Protein AF-A0A914RF08-F1 (afdb_monomer_lite)

pLDDT: mean 70.53, std 17.84, range [28.33, 94.06]

Sequence (136 aa):
MIALSCDSVESHREWIPDICAYCKAACGDYIKECCAMYNISENSVCWVCMCEVILQVFVIGPERTLKLSILYPATTGRNFELAAFHYPPNLPSAGDCCVVSPSMSDEAAKVTFGSDMKIVKLPSGKHYLRMVPHPK

InterPro domains:
  IPR036249 Thioredoxin-like superfamily [SSF52833] (2-132)

Structure (mmCIF, N/CA/C/O backbone):
data_AF-A0A914RF08-F1
#
_entry.id   AF-A0A914RF08-F1
#
loop_
_atom_site.group_PDB
_atom_site.id
_atom_site.type_symbol
_atom_site.label_atom_id
_atom_site.label_alt_id
_atom_site.label_comp_id
_atom_site.label_asym_id
_atom_site.label_entity_id
_atom_site.label_seq_id
_atom_site.pdbx_PDB_ins_code
_atom_site.Cartn_x
_atom_site.Cartn_y
_atom_site.Cartn_z
_atom_site.occupancy
_atom_site.B_iso_or_equiv
_atom_site.auth_seq_id
_atom_site.auth_comp_id
_atom_site.auth_asym_id
_atom_site.auth_atom_id
_atom_site.pdbx_PDB_model_num
ATOM 1 N N . MET A 1 1 ? 3.099 9.082 -10.117 1.00 67.69 1 MET A N 1
ATOM 2 C CA . MET A 1 1 ? 3.736 7.768 -9.872 1.00 67.69 1 MET A CA 1
ATOM 3 C C . MET A 1 1 ? 5.079 7.756 -10.568 1.00 67.69 1 MET A C 1
ATOM 5 O O . MET A 1 1 ? 5.191 8.398 -11.604 1.00 67.69 1 MET A O 1
ATOM 9 N N . ILE A 1 2 ? 6.062 7.057 -10.012 1.00 73.94 2 ILE A N 1
ATOM 10 C CA . ILE A 1 2 ? 7.378 6.866 -10.629 1.00 73.94 2 ILE A CA 1
ATOM 11 C C . ILE A 1 2 ? 7.709 5.372 -10.669 1.00 73.94 2 ILE A C 1
ATOM 13 O O . ILE A 1 2 ? 7.430 4.654 -9.705 1.00 73.94 2 ILE A O 1
ATOM 17 N N . ALA A 1 3 ? 8.267 4.913 -11.788 1.00 75.19 3 ALA A N 1
ATOM 18 C CA . ALA A 1 3 ? 8.759 3.553 -11.975 1.00 75.19 3 ALA A CA 1
ATOM 19 C C . ALA A 1 3 ? 10.283 3.567 -12.129 1.00 75.19 3 ALA A C 1
ATOM 21 O O . ALA A 1 3 ? 10.846 4.528 -12.644 1.00 75.19 3 ALA A O 1
ATOM 22 N N . LEU A 1 4 ? 10.929 2.511 -11.652 1.00 75.94 4 LEU A N 1
ATOM 23 C CA . LEU A 1 4 ? 12.373 2.339 -11.623 1.00 75.94 4 LEU A CA 1
ATOM 24 C C . LEU A 1 4 ? 12.691 0.877 -11.948 1.00 75.94 4 LEU A C 1
ATOM 26 O O . LEU A 1 4 ? 12.061 -0.019 -11.382 1.00 75.94 4 LEU A O 1
ATOM 30 N N . SER A 1 5 ? 13.674 0.639 -12.815 1.00 78.06 5 SER A N 1
ATOM 31 C CA . SER A 1 5 ? 14.298 -0.674 -13.004 1.00 78.06 5 SER A CA 1
ATOM 32 C C . SER A 1 5 ? 15.817 -0.542 -13.115 1.00 78.06 5 SER A C 1
ATOM 34 O O . SER A 1 5 ? 16.344 0.570 -13.139 1.00 78.06 5 SER A O 1
ATOM 36 N N . CYS A 1 6 ? 16.518 -1.675 -13.157 1.00 78.31 6 CYS A N 1
ATOM 37 C CA . CYS A 1 6 ? 17.968 -1.726 -13.359 1.00 78.31 6 CYS A CA 1
ATOM 38 C C . CYS A 1 6 ? 18.399 -1.604 -14.835 1.00 78.31 6 CYS A C 1
ATOM 40 O O . CYS A 1 6 ? 19.591 -1.709 -15.117 1.00 78.31 6 CYS A O 1
ATOM 42 N N . ASP A 1 7 ? 17.461 -1.402 -15.763 1.00 79.62 7 ASP A N 1
ATOM 43 C CA . ASP A 1 7 ? 17.749 -1.268 -17.193 1.00 79.62 7 ASP A CA 1
ATOM 44 C C . ASP A 1 7 ? 18.248 0.139 -17.557 1.00 79.62 7 ASP A C 1
ATOM 46 O O . ASP A 1 7 ? 18.079 1.104 -16.808 1.00 79.62 7 ASP A O 1
ATOM 50 N N . SER A 1 8 ? 18.859 0.266 -18.738 1.00 83.44 8 SER A N 1
ATOM 51 C CA . SER A 1 8 ? 19.294 1.561 -19.263 1.00 83.44 8 SER A CA 1
ATOM 52 C C . SER A 1 8 ? 18.115 2.458 -19.653 1.00 83.44 8 SER A C 1
ATOM 54 O O . SER A 1 8 ? 17.021 1.996 -19.985 1.00 83.44 8 SER A O 1
ATOM 56 N N . VAL A 1 9 ? 18.365 3.770 -19.696 1.00 81.81 9 VAL A N 1
ATOM 57 C CA . VAL A 1 9 ? 17.377 4.759 -20.155 1.00 81.81 9 VAL A CA 1
ATOM 58 C C . VAL A 1 9 ? 16.985 4.512 -21.616 1.00 81.81 9 VAL A C 1
ATOM 60 O O . VAL A 1 9 ? 15.837 4.734 -21.995 1.00 81.81 9 VAL A O 1
ATOM 63 N N . GLU A 1 10 ? 17.918 4.041 -22.443 1.00 85.81 10 GLU A N 1
ATOM 64 C CA . GLU A 1 10 ? 17.668 3.654 -23.833 1.00 85.81 10 GLU A CA 1
ATOM 65 C C . GLU A 1 10 ? 16.677 2.486 -23.912 1.00 85.81 10 GLU A C 1
ATOM 67 O O . GLU A 1 10 ? 15.695 2.585 -24.644 1.00 85.81 10 GLU A O 1
ATOM 72 N N . SER A 1 11 ? 16.858 1.447 -23.087 1.00 83.31 11 SER A N 1
ATOM 73 C CA . SER A 1 11 ? 15.921 0.318 -22.993 1.00 83.31 11 SER A CA 1
ATOM 74 C C . SER A 1 11 ? 14.520 0.784 -22.578 1.00 83.31 11 SER A C 1
ATOM 76 O O . SER A 1 11 ? 13.519 0.406 -23.185 1.00 83.31 11 SER A O 1
ATOM 78 N N . HIS A 1 12 ? 14.422 1.703 -21.608 1.00 81.56 12 HIS A N 1
ATOM 79 C CA . HIS A 1 12 ? 13.1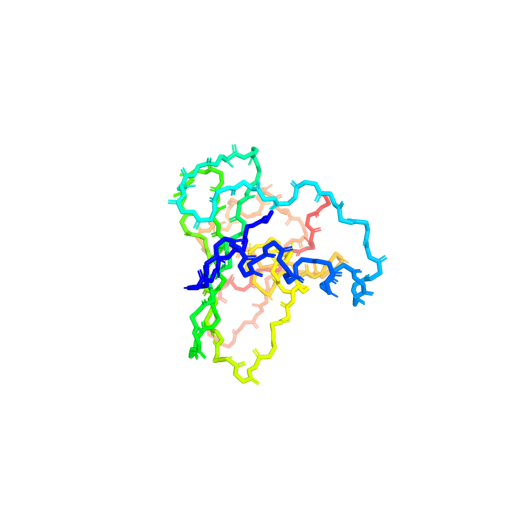31 2.287 -21.222 1.00 81.56 12 HIS A CA 1
ATOM 80 C C . HIS A 1 12 ? 12.467 3.065 -22.359 1.00 81.56 12 HIS A C 1
ATOM 82 O O . HIS A 1 12 ? 11.256 2.949 -22.541 1.00 81.56 12 HIS A O 1
ATOM 88 N N . ARG A 1 13 ? 13.233 3.848 -23.131 1.00 82.81 13 ARG A N 1
ATOM 89 C CA . ARG A 1 13 ? 12.716 4.597 -24.293 1.00 82.81 13 ARG A CA 1
ATOM 90 C C . ARG A 1 13 ? 12.122 3.672 -25.348 1.00 82.81 13 ARG A C 1
ATOM 92 O O . ARG A 1 13 ? 11.095 4.015 -25.926 1.00 82.81 13 ARG A O 1
ATOM 99 N N . GLU A 1 14 ? 12.752 2.526 -25.577 1.00 87.81 14 GLU A N 1
ATOM 100 C CA . GLU A 1 14 ? 12.284 1.514 -26.525 1.00 87.81 14 GLU A CA 1
ATOM 101 C C . GLU A 1 14 ? 11.074 0.730 -25.998 1.00 87.81 14 GLU A C 1
ATOM 103 O O . GLU A 1 14 ? 10.199 0.374 -26.782 1.00 87.81 14 GLU A O 1
ATOM 108 N N . TRP A 1 15 ? 10.970 0.520 -24.681 1.00 83.62 15 TRP A N 1
ATOM 109 C CA . TRP A 1 15 ? 9.885 -0.259 -24.072 1.00 83.62 15 TRP A CA 1
ATOM 110 C C . TRP A 1 15 ? 8.585 0.531 -23.830 1.00 83.62 15 TRP A C 1
ATOM 112 O O . TRP A 1 15 ? 7.490 -0.035 -23.848 1.00 83.62 15 TRP A O 1
ATOM 122 N N . ILE A 1 16 ? 8.665 1.851 -23.623 1.00 83.12 16 ILE A N 1
ATOM 123 C CA . ILE A 1 16 ? 7.489 2.717 -23.402 1.00 83.12 16 ILE A CA 1
ATOM 124 C C . ILE A 1 16 ? 6.417 2.583 -24.506 1.00 83.12 16 ILE A C 1
ATOM 126 O O . ILE A 1 16 ? 5.242 2.448 -24.150 1.00 83.12 16 ILE A O 1
ATOM 130 N N . PRO A 1 17 ? 6.758 2.589 -25.812 1.00 84.06 17 PRO A N 1
ATOM 131 C CA . PRO A 1 17 ? 5.789 2.368 -26.885 1.00 84.06 17 PRO A CA 1
ATOM 132 C C . PRO A 1 17 ? 4.982 1.073 -26.732 1.00 84.06 17 PRO A C 1
ATOM 134 O O . PRO A 1 17 ? 3.761 1.102 -26.896 1.00 84.06 17 PRO A O 1
ATOM 137 N N . ASP A 1 18 ? 5.628 -0.033 -26.352 1.00 85.06 18 ASP A N 1
ATOM 138 C CA . ASP A 1 18 ? 4.967 -1.328 -26.153 1.00 85.06 18 ASP A CA 1
ATOM 139 C C . ASP A 1 18 ? 3.990 -1.282 -24.974 1.00 85.06 18 ASP A C 1
ATOM 141 O O . ASP A 1 18 ? 2.857 -1.764 -25.073 1.00 85.06 18 ASP A O 1
ATOM 145 N N . ILE A 1 19 ? 4.390 -0.641 -23.869 1.00 79.94 19 ILE A N 1
ATOM 146 C CA . ILE A 1 19 ? 3.516 -0.428 -22.708 1.00 79.94 19 ILE A CA 1
ATOM 147 C C . ILE A 1 19 ? 2.287 0.394 -23.112 1.00 79.94 19 ILE A C 1
ATOM 149 O O . ILE A 1 19 ? 1.163 0.032 -22.761 1.00 79.94 19 ILE A O 1
ATOM 153 N N . CYS A 1 20 ? 2.465 1.484 -23.860 1.00 78.81 20 CYS A N 1
ATOM 154 C CA . CYS A 1 20 ? 1.344 2.310 -24.307 1.00 78.81 20 CYS A CA 1
ATOM 155 C C . CYS A 1 20 ? 0.417 1.562 -25.267 1.00 78.81 20 CYS A C 1
ATOM 157 O O . CYS A 1 20 ? -0.805 1.685 -25.148 1.00 78.81 20 CYS A O 1
ATOM 159 N N . ALA A 1 21 ? 0.976 0.763 -26.182 1.00 83.06 21 ALA A N 1
ATOM 160 C CA . ALA A 1 21 ? 0.208 -0.071 -27.099 1.00 83.06 21 ALA A CA 1
ATOM 161 C C . ALA A 1 21 ? -0.641 -1.100 -26.336 1.00 83.06 21 ALA A C 1
ATOM 163 O O . ALA A 1 21 ? -1.839 -1.229 -26.598 1.00 83.06 21 ALA A O 1
ATOM 164 N N . TYR A 1 22 ? -0.053 -1.774 -25.344 1.00 78.25 22 TYR A N 1
ATOM 165 C CA . TYR A 1 22 ? -0.752 -2.729 -24.484 1.00 78.25 22 TYR A CA 1
ATOM 166 C C . TYR A 1 22 ? -1.855 -2.062 -23.647 1.00 78.25 22 TYR A C 1
ATOM 168 O O . TYR A 1 22 ? -2.994 -2.530 -23.619 1.00 78.25 22 TYR A O 1
ATOM 176 N N . CYS A 1 23 ? -1.540 -0.935 -23.003 1.00 73.25 23 CYS A N 1
ATOM 177 C CA . CYS A 1 23 ? -2.467 -0.194 -22.146 1.00 73.25 23 CYS A CA 1
ATOM 178 C C . CYS A 1 23 ? -3.521 0.609 -22.924 1.00 73.25 23 CYS A C 1
ATOM 180 O O . CYS A 1 23 ? -4.434 1.154 -22.305 1.00 73.25 23 CYS A O 1
ATOM 182 N N . LYS A 1 24 ? -3.403 0.712 -24.256 1.00 76.88 24 LYS A N 1
ATOM 183 C CA . LYS A 1 24 ? -4.239 1.570 -25.116 1.00 76.88 24 LYS A CA 1
ATOM 184 C C . LYS A 1 24 ? -4.292 3.026 -24.622 1.00 76.88 24 LYS A C 1
ATOM 186 O O . LYS A 1 24 ? -5.328 3.681 -24.717 1.00 76.88 24 LYS A O 1
ATOM 191 N N . ALA A 1 25 ? -3.185 3.518 -24.067 1.00 64.69 25 ALA A N 1
ATOM 192 C CA . ALA A 1 25 ? -3.067 4.851 -23.481 1.00 64.69 25 ALA A CA 1
ATOM 193 C C . ALA A 1 25 ? -2.162 5.746 -24.339 1.00 64.69 25 ALA A C 1
ATOM 195 O O . ALA A 1 25 ? -1.248 5.261 -25.005 1.00 64.69 25 ALA A O 1
ATOM 196 N N . ALA A 1 26 ? -2.398 7.061 -24.318 1.00 58.91 26 ALA A N 1
ATOM 197 C CA . ALA A 1 26 ? -1.508 8.012 -24.976 1.00 58.91 26 ALA A CA 1
ATOM 198 C C . ALA A 1 26 ? -0.170 8.081 -24.221 1.00 58.91 26 ALA A C 1
ATOM 200 O O . ALA A 1 26 ? -0.159 8.364 -23.023 1.00 58.91 26 ALA A O 1
ATOM 201 N N . CYS A 1 27 ? 0.949 7.846 -24.914 1.00 56.34 27 CYS A N 1
ATOM 202 C CA . CYS A 1 27 ? 2.270 8.102 -24.348 1.00 56.34 27 CYS A CA 1
ATOM 203 C C . CYS A 1 27 ? 2.474 9.622 -24.183 1.00 56.34 27 CYS A C 1
ATOM 205 O O . CYS A 1 27 ? 2.734 10.307 -25.168 1.00 56.34 27 CYS A O 1
ATOM 207 N N . GLY A 1 28 ? 2.336 10.175 -22.977 1.00 55.88 28 GLY A N 1
ATOM 208 C CA . GLY A 1 28 ? 2.891 11.494 -22.650 1.00 55.88 28 GLY A CA 1
ATOM 209 C C . GLY A 1 28 ? 4.421 11.458 -22.491 1.00 55.88 28 GLY A C 1
ATOM 210 O O . GLY A 1 28 ? 5.035 10.394 -22.567 1.00 55.88 28 GLY A O 1
ATOM 211 N N . ASP A 1 29 ? 5.038 12.614 -22.220 1.00 49.25 29 ASP A N 1
ATOM 212 C CA . ASP A 1 29 ? 6.467 12.731 -21.879 1.00 49.25 29 ASP A CA 1
ATOM 213 C C . ASP A 1 29 ? 6.757 12.082 -20.510 1.00 49.25 29 ASP A C 1
ATOM 215 O O . ASP A 1 29 ? 6.809 12.740 -19.468 1.00 49.25 29 ASP A O 1
ATOM 219 N N . TYR A 1 30 ? 6.904 10.757 -20.496 1.00 51.97 30 TYR A N 1
ATOM 220 C CA . TYR A 1 30 ? 7.038 9.954 -19.276 1.00 51.97 30 TYR A CA 1
ATOM 221 C C . TYR A 1 30 ? 8.478 9.789 -18.773 1.00 51.97 30 TYR A C 1
ATOM 223 O O . TYR A 1 30 ? 8.695 9.131 -17.757 1.00 51.97 30 TYR A O 1
ATOM 231 N N . ILE A 1 31 ? 9.467 10.399 -19.432 1.00 47.03 31 ILE A N 1
ATOM 232 C CA . ILE A 1 31 ? 10.881 10.237 -19.076 1.00 47.03 31 ILE A CA 1
ATOM 233 C C . ILE A 1 31 ? 11.407 11.514 -18.424 1.00 47.03 31 ILE A C 1
ATOM 235 O O . ILE A 1 31 ? 11.888 12.426 -19.093 1.00 47.03 31 ILE A O 1
ATOM 239 N N . LYS A 1 32 ? 11.362 11.557 -17.092 1.00 44.62 32 LYS A N 1
ATOM 240 C CA . LYS A 1 32 ? 12.249 12.410 -16.294 1.00 44.62 32 LYS A CA 1
ATOM 241 C C . LYS A 1 32 ? 13.205 11.486 -15.546 1.00 44.62 32 LYS A C 1
ATOM 243 O O . LYS A 1 32 ? 12.768 10.743 -14.680 1.00 44.62 32 LYS A O 1
ATOM 248 N N . GLU A 1 33 ? 14.458 11.476 -15.999 1.00 39.91 33 GLU A N 1
ATOM 249 C CA . GLU A 1 33 ? 15.661 10.870 -15.400 1.00 39.91 33 GLU A CA 1
ATOM 250 C C . GLU A 1 33 ? 15.437 9.730 -14.384 1.00 39.91 33 GLU A C 1
ATOM 252 O O . GLU A 1 33 ? 15.274 9.959 -13.188 1.00 39.91 33 GLU A O 1
ATOM 257 N N . CYS A 1 34 ? 15.569 8.477 -14.836 1.00 37.03 34 CYS A N 1
ATOM 258 C CA . CYS A 1 34 ? 15.526 7.272 -13.989 1.00 37.03 34 CYS A CA 1
ATOM 259 C C . CYS A 1 34 ? 16.679 7.137 -12.967 1.00 37.03 34 CYS A C 1
ATOM 261 O O . CYS A 1 34 ? 16.795 6.101 -12.319 1.00 37.03 34 CYS A O 1
ATOM 263 N N . CYS A 1 35 ? 17.529 8.150 -12.769 1.00 29.72 35 CYS A N 1
ATOM 264 C CA . CYS A 1 35 ? 18.623 8.091 -11.788 1.00 29.72 35 CYS A CA 1
ATOM 265 C C . CYS A 1 35 ? 18.788 9.342 -10.915 1.00 29.72 35 CYS A C 1
ATOM 267 O O . CYS A 1 35 ? 19.664 9.356 -10.053 1.00 29.72 35 CYS A O 1
ATOM 269 N N . ALA A 1 36 ? 17.945 10.365 -11.059 1.00 28.33 36 ALA A N 1
ATOM 270 C CA . ALA A 1 36 ? 17.995 11.527 -10.183 1.00 28.33 36 ALA A CA 1
ATOM 271 C C . ALA A 1 36 ? 16.739 11.551 -9.315 1.00 28.33 36 ALA A C 1
ATOM 273 O O . ALA A 1 36 ? 15.625 11.771 -9.786 1.00 28.33 36 ALA A O 1
ATOM 274 N N . MET A 1 37 ? 16.920 11.304 -8.016 1.00 34.88 37 MET A N 1
ATOM 275 C CA . MET A 1 37 ? 15.907 11.673 -7.036 1.00 34.88 37 MET A CA 1
ATOM 276 C C . MET A 1 37 ? 15.445 13.116 -7.292 1.00 34.88 37 MET A C 1
ATOM 278 O O . MET A 1 37 ? 16.277 13.977 -7.562 1.00 34.88 37 MET A O 1
ATOM 282 N N . TYR A 1 38 ? 14.141 13.341 -7.094 1.00 30.81 38 TYR A N 1
ATOM 283 C CA . TYR A 1 38 ? 13.408 14.617 -7.027 1.00 30.81 38 TYR A CA 1
ATOM 284 C C . TYR A 1 38 ? 12.620 15.054 -8.276 1.00 30.81 38 TYR A C 1
ATOM 286 O O . TYR A 1 38 ? 13.154 15.646 -9.203 1.00 30.81 38 TYR A O 1
ATOM 294 N N . ASN A 1 39 ? 11.284 14.973 -8.176 1.00 30.41 39 ASN A N 1
ATOM 295 C CA . ASN A 1 39 ? 10.476 16.173 -7.915 1.00 30.41 39 ASN A CA 1
ATOM 296 C C . ASN A 1 39 ? 9.129 15.792 -7.262 1.00 30.41 39 ASN A C 1
ATOM 298 O O . ASN A 1 39 ? 8.379 14.974 -7.793 1.00 30.41 39 ASN A O 1
ATOM 302 N N . ILE A 1 40 ? 8.858 16.345 -6.078 1.00 39.38 40 ILE A N 1
ATOM 303 C CA . ILE A 1 40 ? 7.693 16.029 -5.239 1.00 39.38 40 ILE A CA 1
ATOM 304 C C . ILE A 1 40 ? 6.572 16.996 -5.621 1.00 39.38 40 ILE A C 1
ATOM 306 O O . ILE A 1 40 ? 6.632 18.170 -5.271 1.00 39.38 40 ILE A O 1
ATOM 310 N N . SER A 1 41 ? 5.559 16.507 -6.338 1.00 39.91 41 SER A N 1
ATOM 311 C CA . SER A 1 41 ? 4.277 17.207 -6.466 1.00 39.91 41 SER A CA 1
ATOM 312 C C . SER A 1 41 ? 3.373 16.896 -5.268 1.00 39.91 41 SER A C 1
ATOM 314 O O . SER A 1 41 ? 3.442 15.813 -4.687 1.00 39.91 41 SER A O 1
ATOM 316 N N . GLU A 1 42 ? 2.510 17.846 -4.926 1.00 42.56 42 GLU A N 1
ATOM 317 C CA . GLU A 1 42 ? 2.111 18.181 -3.553 1.00 42.56 42 GLU A CA 1
ATOM 318 C C . GLU A 1 42 ? 1.333 17.159 -2.701 1.00 42.56 42 GLU A C 1
ATOM 320 O O . GLU A 1 42 ? 1.129 17.468 -1.536 1.00 42.56 42 GLU A O 1
ATOM 325 N N . ASN A 1 43 ? 0.933 15.959 -3.152 1.00 42.88 43 ASN A N 1
ATOM 326 C CA . ASN A 1 43 ? -0.012 15.156 -2.341 1.00 42.88 43 ASN A CA 1
ATOM 327 C C . ASN A 1 43 ? 0.235 13.651 -2.142 1.00 42.88 43 ASN A C 1
ATOM 329 O O . ASN A 1 43 ? -0.606 13.003 -1.528 1.00 42.88 43 ASN A O 1
ATOM 333 N N . SER A 1 44 ? 1.363 13.091 -2.585 1.00 42.56 44 SER A N 1
ATOM 334 C CA . SER A 1 44 ? 1.931 11.763 -2.227 1.00 42.56 44 SER A CA 1
ATOM 335 C C . SER A 1 44 ? 2.654 11.179 -3.438 1.00 42.56 44 SER A C 1
ATOM 337 O O . SER A 1 44 ? 2.263 11.402 -4.585 1.00 42.56 44 SER A O 1
ATOM 339 N N . VAL A 1 45 ? 3.733 10.429 -3.202 1.00 49.56 45 VAL A N 1
ATOM 340 C CA . VAL A 1 45 ? 4.506 9.794 -4.277 1.00 49.56 45 VAL A CA 1
ATOM 341 C C . VAL A 1 45 ? 4.536 8.288 -4.061 1.00 49.56 45 VAL A C 1
ATOM 343 O O . VAL A 1 45 ? 5.048 7.801 -3.055 1.00 49.56 45 VAL A O 1
ATOM 346 N N . CYS A 1 46 ? 4.001 7.546 -5.030 1.00 45.62 46 CYS A N 1
ATOM 347 C CA . CYS A 1 46 ? 4.184 6.102 -5.133 1.00 45.62 46 CYS A CA 1
ATOM 348 C C . CYS A 1 46 ? 5.426 5.815 -5.988 1.00 45.62 46 CYS A C 1
ATOM 350 O O . CYS A 1 46 ? 5.479 6.239 -7.151 1.00 45.62 46 CYS A O 1
ATOM 352 N N . TRP A 1 47 ? 6.406 5.130 -5.393 1.00 50.09 47 TRP A N 1
ATOM 353 C CA . TRP A 1 47 ? 7.628 4.660 -6.040 1.00 50.09 47 TRP A CA 1
ATOM 354 C C . TRP A 1 47 ? 7.527 3.171 -6.313 1.00 50.09 47 TRP A C 1
ATOM 356 O O . TRP A 1 47 ? 7.173 2.390 -5.431 1.00 50.09 47 TRP A O 1
ATOM 366 N N . VAL A 1 48 ? 7.897 2.775 -7.521 1.00 51.19 48 VAL A N 1
ATOM 367 C CA . VAL A 1 48 ? 7.951 1.379 -7.927 1.00 51.19 48 VAL A CA 1
ATOM 368 C C . VAL A 1 48 ? 9.391 1.043 -8.284 1.00 51.19 48 VAL A C 1
ATOM 370 O O . VAL A 1 48 ? 9.901 1.586 -9.252 1.00 51.19 48 VAL A O 1
ATOM 373 N N . CYS A 1 49 ? 10.036 0.159 -7.523 1.00 44.03 49 CYS A N 1
ATOM 374 C CA . CYS A 1 49 ? 11.369 -0.362 -7.832 1.00 44.03 49 CYS A CA 1
ATOM 375 C C . CYS A 1 49 ? 11.249 -1.798 -8.350 1.00 44.03 49 CYS A C 1
ATOM 377 O O . CYS A 1 49 ? 10.606 -2.641 -7.717 1.00 44.03 49 CYS A O 1
ATOM 379 N N . MET A 1 50 ? 11.833 -2.065 -9.513 1.00 44.25 50 MET A N 1
ATOM 380 C CA . MET A 1 50 ? 11.864 -3.371 -10.159 1.00 44.25 50 MET A CA 1
ATOM 381 C C . MET A 1 50 ? 13.318 -3.840 -10.250 1.00 44.25 50 MET A C 1
ATOM 383 O O . MET A 1 50 ? 14.084 -3.343 -11.068 1.00 44.25 50 MET A O 1
ATOM 387 N N . CYS A 1 51 ? 13.690 -4.809 -9.417 1.00 42.69 51 CYS A N 1
ATOM 388 C CA . CYS A 1 51 ? 14.871 -5.640 -9.651 1.00 42.69 51 CYS A CA 1
ATOM 389 C C . CYS A 1 51 ? 14.407 -6.962 -10.269 1.00 42.69 51 CYS A C 1
ATOM 391 O O . CYS A 1 51 ? 13.303 -7.415 -9.968 1.00 42.69 51 CYS A O 1
ATOM 393 N N . GLU A 1 52 ? 15.253 -7.620 -11.065 1.00 49.50 52 GLU A N 1
ATOM 394 C CA . GLU A 1 52 ? 14.934 -8.873 -11.787 1.00 49.50 52 GLU A CA 1
ATOM 395 C C . GLU A 1 52 ? 14.304 -9.977 -10.910 1.00 49.50 52 GLU A C 1
ATOM 397 O O . GLU A 1 52 ? 13.606 -10.858 -11.406 1.00 49.50 52 GLU A O 1
ATOM 402 N N . VAL A 1 53 ? 14.510 -9.918 -9.591 1.00 49.72 53 VAL A N 1
ATOM 403 C CA . VAL A 1 53 ? 14.036 -10.915 -8.622 1.00 49.72 53 VAL A CA 1
ATOM 404 C C . VAL A 1 53 ? 12.844 -10.416 -7.784 1.00 49.72 53 VAL A C 1
ATOM 406 O O . VAL A 1 53 ? 12.077 -11.220 -7.248 1.00 49.72 53 VAL A O 1
ATOM 409 N N . ILE A 1 54 ? 12.661 -9.097 -7.643 1.00 61.28 54 ILE A N 1
ATOM 410 C CA . ILE A 1 54 ? 11.763 -8.500 -6.643 1.00 61.28 54 ILE A CA 1
ATOM 411 C C . ILE A 1 54 ? 11.094 -7.226 -7.175 1.00 61.28 54 ILE A C 1
ATOM 413 O O . ILE A 1 54 ? 11.745 -6.321 -7.697 1.00 61.28 54 ILE A O 1
ATOM 417 N N . LEU A 1 55 ? 9.783 -7.126 -6.956 1.00 71.56 55 LEU A N 1
ATOM 418 C CA . LEU A 1 55 ? 8.961 -5.958 -7.255 1.00 71.56 55 LEU A CA 1
ATOM 419 C C . LEU A 1 55 ? 8.564 -5.270 -5.946 1.00 71.56 55 LEU A C 1
ATOM 421 O O . LEU A 1 55 ? 7.802 -5.824 -5.154 1.00 71.56 55 LEU A O 1
ATOM 425 N N . GLN A 1 56 ? 9.035 -4.045 -5.725 1.00 77.31 56 GLN A N 1
ATOM 426 C CA . GLN A 1 56 ? 8.737 -3.283 -4.513 1.00 77.31 56 GLN A CA 1
ATOM 427 C C . GLN A 1 56 ? 7.923 -2.026 -4.820 1.00 77.31 56 GLN A C 1
ATOM 429 O O . GLN A 1 56 ? 8.185 -1.317 -5.793 1.00 77.31 56 GLN A O 1
ATOM 434 N N . VAL A 1 57 ? 6.936 -1.746 -3.971 1.00 80.12 57 VAL A N 1
ATOM 435 C CA . VAL A 1 57 ? 6.119 -0.528 -4.013 1.00 80.12 57 VAL A CA 1
ATOM 436 C C . VAL A 1 57 ? 6.312 0.231 -2.710 1.00 80.12 57 VAL A C 1
ATOM 438 O O . VAL A 1 57 ? 6.114 -0.345 -1.642 1.00 80.12 57 VAL A O 1
ATOM 441 N N . PHE A 1 58 ? 6.656 1.513 -2.791 1.00 79.88 58 PHE A N 1
ATOM 442 C CA . PHE A 1 58 ? 6.711 2.422 -1.649 1.00 79.88 58 PHE A CA 1
ATOM 443 C C . PHE A 1 58 ? 5.665 3.522 -1.796 1.00 79.88 58 PHE A C 1
ATOM 445 O O . PHE A 1 58 ? 5.577 4.160 -2.843 1.00 79.88 58 PHE A O 1
ATOM 452 N N . VAL A 1 59 ? 4.926 3.800 -0.726 1.00 79.38 59 VAL A N 1
ATOM 453 C CA . VAL A 1 59 ? 4.052 4.973 -0.617 1.00 79.38 59 VAL A CA 1
ATOM 454 C C . VAL A 1 59 ? 4.732 5.976 0.302 1.00 79.38 59 VAL A C 1
ATOM 456 O O . VAL A 1 59 ? 4.950 5.691 1.482 1.00 79.38 59 VAL A O 1
ATOM 459 N N . ILE A 1 60 ? 5.087 7.137 -0.242 1.00 78.25 60 ILE A N 1
ATOM 460 C CA . ILE A 1 60 ? 5.747 8.221 0.487 1.00 78.25 60 ILE A CA 1
ATOM 461 C C . ILE A 1 60 ? 4.754 9.368 0.672 1.00 78.25 60 ILE A C 1
ATOM 463 O O . ILE A 1 60 ? 4.166 9.859 -0.297 1.00 78.25 60 ILE A O 1
ATOM 467 N N . GLY A 1 61 ? 4.568 9.779 1.926 1.00 77.19 61 GLY A N 1
ATOM 468 C CA . GLY A 1 61 ? 3.717 10.915 2.276 1.00 77.19 61 GLY A CA 1
ATOM 469 C C . GLY A 1 61 ? 4.334 12.262 1.865 1.00 77.19 61 GLY A C 1
ATOM 470 O O . GLY A 1 61 ? 5.542 12.330 1.611 1.00 77.19 61 GLY A O 1
ATOM 471 N N . PRO A 1 62 ? 3.541 13.346 1.795 1.00 78.19 62 PRO A N 1
ATOM 472 C CA . PRO A 1 62 ? 4.029 14.692 1.460 1.00 78.19 62 PRO A CA 1
ATOM 473 C C . PRO A 1 62 ? 5.175 15.180 2.367 1.00 78.19 62 PRO A C 1
ATOM 475 O O . PRO A 1 62 ? 6.067 15.903 1.929 1.00 78.19 62 PRO A O 1
ATOM 478 N N . GLU A 1 63 ? 5.223 14.711 3.610 1.00 81.81 63 GLU A N 1
ATOM 479 C CA . GLU A 1 63 ? 6.286 14.956 4.586 1.00 81.81 63 GLU A CA 1
ATOM 480 C C . GLU A 1 63 ? 7.583 14.162 4.325 1.00 81.81 63 GLU A C 1
ATOM 482 O O . GLU A 1 63 ? 8.481 14.155 5.164 1.00 81.81 63 GLU A O 1
ATOM 487 N N . ARG A 1 64 ? 7.688 13.468 3.183 1.00 80.69 64 ARG A N 1
ATOM 488 C CA . ARG A 1 64 ? 8.839 12.634 2.786 1.00 80.69 64 ARG A CA 1
ATOM 489 C C . ARG A 1 64 ? 9.109 11.454 3.724 1.00 80.69 64 ARG A C 1
ATOM 491 O O . ARG A 1 64 ? 10.239 10.984 3.824 1.00 80.69 64 ARG A O 1
ATOM 498 N N . THR A 1 65 ? 8.074 10.949 4.391 1.00 80.38 65 THR A N 1
ATOM 499 C CA . THR A 1 65 ? 8.168 9.744 5.228 1.00 80.38 65 THR A CA 1
ATOM 500 C C . THR A 1 65 ? 7.574 8.535 4.517 1.00 80.38 65 THR A C 1
ATOM 502 O O . THR A 1 65 ? 6.577 8.645 3.798 1.00 80.38 65 THR A O 1
ATOM 505 N N . LEU A 1 66 ? 8.185 7.365 4.720 1.00 79.38 66 LEU A N 1
ATOM 506 C CA . LEU A 1 66 ? 7.658 6.097 4.223 1.00 79.38 66 LEU A CA 1
ATOM 507 C C . LEU A 1 66 ? 6.378 5.731 4.990 1.00 79.38 66 LEU A C 1
ATOM 509 O O . LEU A 1 66 ? 6.408 5.598 6.212 1.00 79.38 66 LEU A O 1
ATOM 513 N N . LYS A 1 67 ? 5.263 5.558 4.276 1.00 78.88 67 LYS A N 1
ATOM 514 C CA . LYS A 1 67 ? 3.955 5.184 4.844 1.00 78.88 67 LYS A CA 1
ATOM 515 C C . LYS A 1 67 ? 3.641 3.706 4.704 1.00 78.88 67 LYS A C 1
ATOM 517 O O . LYS A 1 67 ? 3.056 3.114 5.605 1.00 78.88 67 LYS A O 1
ATOM 522 N N . LEU A 1 68 ? 4.041 3.122 3.583 1.00 80.50 68 LEU A N 1
ATOM 523 C CA . LEU A 1 68 ? 3.808 1.723 3.258 1.00 80.50 68 LEU A CA 1
ATOM 524 C C . LEU A 1 68 ? 4.913 1.235 2.333 1.00 80.50 68 LEU A C 1
ATOM 526 O O . LEU A 1 68 ? 5.300 1.941 1.403 1.00 80.50 68 LEU A O 1
ATOM 530 N N . SER A 1 69 ? 5.358 0.002 2.550 1.00 82.44 69 SER A N 1
ATOM 531 C CA . SER A 1 69 ? 6.141 -0.751 1.577 1.00 82.44 69 SER A CA 1
ATOM 532 C C . SER A 1 69 ? 5.504 -2.117 1.349 1.00 82.44 69 SER A C 1
ATOM 534 O O . SER A 1 69 ? 5.265 -2.835 2.320 1.00 82.44 69 SER A O 1
ATOM 536 N N . ILE A 1 70 ? 5.270 -2.495 0.094 1.00 82.56 70 ILE A N 1
ATOM 537 C CA . ILE A 1 70 ? 4.838 -3.849 -0.269 1.00 82.56 70 ILE A CA 1
ATOM 538 C C . ILE A 1 70 ? 5.920 -4.495 -1.128 1.00 82.56 70 ILE A C 1
ATOM 540 O O . ILE A 1 70 ? 6.409 -3.881 -2.077 1.00 82.56 70 ILE A O 1
ATOM 544 N N . LEU A 1 71 ? 6.273 -5.734 -0.791 1.00 81.81 71 LEU A N 1
ATOM 545 C CA . LEU A 1 71 ? 7.245 -6.544 -1.510 1.00 81.81 71 LEU A CA 1
ATOM 546 C C . LEU A 1 71 ? 6.532 -7.707 -2.200 1.00 81.81 71 LEU A C 1
ATOM 548 O O . LEU A 1 71 ? 5.881 -8.510 -1.533 1.00 81.81 71 LEU A O 1
ATOM 552 N N . TYR A 1 72 ? 6.679 -7.809 -3.515 1.00 79.12 72 TYR A N 1
ATOM 553 C CA . TYR A 1 72 ? 6.193 -8.927 -4.315 1.00 79.12 72 TYR A CA 1
ATOM 554 C C . TYR A 1 72 ? 7.383 -9.651 -4.955 1.00 79.12 72 TYR A C 1
ATOM 556 O O . TYR A 1 72 ? 8.328 -8.994 -5.401 1.00 79.12 72 TYR A O 1
ATOM 564 N N . PRO A 1 73 ? 7.365 -10.989 -5.048 1.00 81.50 73 PRO A N 1
ATOM 565 C CA . PRO A 1 73 ? 8.298 -11.688 -5.921 1.00 81.50 73 PRO A CA 1
ATOM 566 C C . PRO A 1 73 ? 7.995 -11.338 -7.385 1.00 81.50 73 PRO A C 1
ATOM 568 O O . PRO A 1 73 ? 6.845 -11.065 -7.734 1.00 81.50 73 PRO A O 1
ATOM 571 N N . ALA A 1 74 ? 9.000 -11.404 -8.262 1.00 75.25 74 ALA A N 1
ATOM 572 C CA . ALA A 1 74 ? 8.825 -11.128 -9.695 1.00 75.25 74 ALA A CA 1
ATOM 573 C C . ALA A 1 74 ? 7.745 -12.001 -10.372 1.00 75.25 74 ALA A C 1
ATOM 575 O O . ALA A 1 74 ? 7.135 -11.589 -11.354 1.00 75.25 74 ALA A O 1
ATOM 576 N N . THR A 1 75 ? 7.465 -13.185 -9.818 1.00 81.00 75 THR A N 1
ATOM 577 C CA . THR A 1 75 ? 6.454 -14.127 -10.323 1.00 81.00 75 THR A CA 1
ATOM 578 C C . THR A 1 75 ? 5.010 -13.730 -10.009 1.00 81.00 75 THR A C 1
ATOM 580 O O . THR A 1 75 ? 4.088 -14.356 -10.526 1.00 81.00 75 THR A O 1
ATOM 583 N N . THR A 1 76 ? 4.782 -12.726 -9.156 1.00 79.19 76 THR A N 1
ATOM 584 C CA . THR A 1 76 ? 3.438 -12.305 -8.732 1.00 79.19 76 THR A CA 1
ATOM 585 C C . THR A 1 76 ? 3.139 -10.891 -9.219 1.00 79.19 76 THR A C 1
ATOM 587 O O . THR A 1 76 ? 3.778 -9.925 -8.803 1.00 79.19 76 THR A O 1
ATOM 590 N N . GLY A 1 77 ? 2.131 -10.764 -10.087 1.00 73.38 77 GLY A N 1
ATOM 591 C CA . GL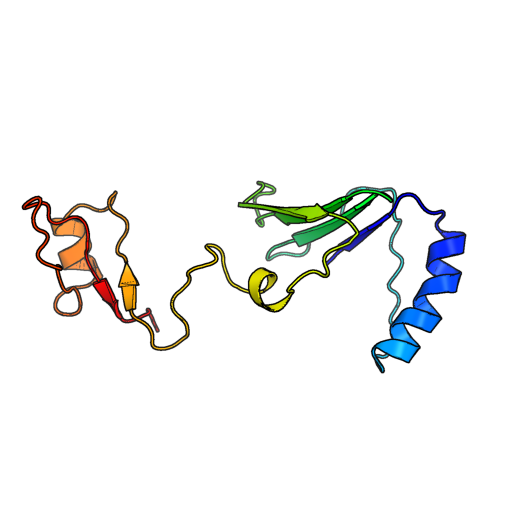Y A 1 77 ? 1.617 -9.466 -10.522 1.00 73.38 77 GLY A CA 1
ATOM 592 C C . GLY A 1 77 ? 1.074 -8.637 -9.351 1.00 73.38 77 GLY A C 1
ATOM 593 O O . GLY A 1 77 ? 0.539 -9.173 -8.383 1.00 73.38 77 GLY A O 1
ATOM 594 N N . ARG A 1 78 ? 1.207 -7.310 -9.437 1.00 75.81 78 ARG A N 1
ATOM 595 C CA . ARG A 1 78 ? 0.749 -6.375 -8.396 1.00 75.81 78 ARG A CA 1
ATOM 596 C C . ARG A 1 78 ? -0.733 -6.056 -8.559 1.00 75.81 78 ARG A C 1
ATOM 598 O O . ARG A 1 78 ? -1.184 -5.802 -9.673 1.00 75.81 78 ARG A O 1
ATOM 605 N N . ASN A 1 79 ? -1.453 -5.962 -7.444 1.00 74.44 79 ASN A N 1
ATOM 606 C CA . ASN A 1 79 ? -2.793 -5.384 -7.421 1.00 74.44 79 ASN A CA 1
ATOM 607 C C . ASN A 1 79 ? -2.698 -3.874 -7.130 1.00 74.44 79 ASN A C 1
ATOM 609 O O . ASN A 1 79 ? -2.437 -3.468 -5.997 1.00 74.44 79 ASN A O 1
ATOM 613 N N . PHE A 1 80 ? -2.883 -3.050 -8.166 1.00 66.69 80 PHE A N 1
ATOM 614 C CA . PHE A 1 80 ? -2.821 -1.589 -8.057 1.00 66.69 80 PHE A CA 1
ATOM 615 C C . PHE A 1 80 ? -4.096 -0.952 -7.491 1.00 66.69 80 PHE A C 1
ATOM 617 O O . PHE A 1 80 ? -4.032 0.206 -7.082 1.00 66.69 80 PHE A O 1
ATOM 624 N N . GLU A 1 81 ? -5.212 -1.684 -7.383 1.00 62.94 81 GLU A N 1
ATOM 625 C CA . GLU A 1 81 ? -6.402 -1.181 -6.684 1.00 62.94 81 GLU A CA 1
ATOM 626 C C . GLU A 1 81 ? -6.059 -0.934 -5.214 1.00 62.94 81 GLU A C 1
ATOM 628 O O . GLU A 1 81 ? -6.292 0.157 -4.710 1.00 62.94 81 GLU A O 1
ATOM 633 N N . LEU A 1 82 ? -5.354 -1.872 -4.569 1.00 54.34 82 LEU A N 1
ATOM 634 C CA . LEU A 1 82 ? -4.910 -1.765 -3.171 1.00 54.34 82 LEU A CA 1
ATOM 635 C C . LEU A 1 82 ? -3.932 -0.606 -2.904 1.00 54.34 82 LEU A C 1
ATOM 637 O O . LEU A 1 82 ? -3.841 -0.136 -1.773 1.00 54.34 82 LEU A O 1
ATOM 641 N N . ALA A 1 83 ? -3.193 -0.147 -3.919 1.00 48.84 83 ALA A N 1
ATOM 642 C CA . ALA A 1 83 ? -2.194 0.918 -3.785 1.00 48.84 83 ALA A CA 1
ATOM 643 C C . ALA A 1 83 ? -2.779 2.334 -3.948 1.00 48.84 83 ALA A C 1
ATOM 645 O O . ALA A 1 83 ? -2.138 3.302 -3.540 1.00 48.84 83 ALA A O 1
ATOM 646 N N . ALA A 1 84 ? -3.970 2.458 -4.544 1.00 47.50 84 ALA A N 1
ATOM 647 C CA . ALA A 1 84 ? -4.696 3.723 -4.674 1.00 47.50 84 ALA A CA 1
ATOM 648 C C . ALA A 1 84 ? -5.507 4.074 -3.413 1.00 47.50 84 ALA A C 1
ATOM 650 O O . ALA A 1 84 ? -5.925 5.221 -3.246 1.00 47.50 84 ALA A O 1
ATOM 651 N N . PHE A 1 85 ? -5.723 3.105 -2.518 1.00 43.81 85 PHE A N 1
ATOM 652 C CA . PHE A 1 85 ? -6.410 3.350 -1.260 1.00 43.81 85 PHE A CA 1
ATOM 653 C C . PHE A 1 85 ? -5.497 4.087 -0.285 1.00 43.81 85 PHE A C 1
ATOM 655 O O . PHE A 1 85 ? -4.356 3.694 -0.031 1.00 43.81 85 PHE A O 1
ATOM 662 N N . HIS A 1 86 ? -6.043 5.164 0.282 1.00 49.03 86 HIS A N 1
ATOM 663 C CA . HIS A 1 86 ? -5.510 5.795 1.476 1.00 49.03 86 HIS A CA 1
ATOM 664 C C . HIS A 1 86 ? -5.219 4.694 2.493 1.00 49.03 86 HIS A C 1
ATOM 666 O O . HIS A 1 86 ? -6.105 3.939 2.885 1.00 49.03 86 HIS A O 1
ATOM 672 N N . TYR A 1 87 ? -3.948 4.571 2.855 1.00 41.97 87 TYR A N 1
ATOM 673 C CA . TYR A 1 87 ? -3.493 3.631 3.862 1.00 41.97 87 TYR A CA 1
ATOM 674 C C . TYR A 1 87 ? -4.351 3.760 5.132 1.00 41.97 87 TYR A C 1
ATOM 676 O O . TYR A 1 87 ? -4.603 4.900 5.542 1.00 41.97 87 TYR A O 1
ATOM 684 N N . PRO A 1 88 ? -4.749 2.660 5.807 1.00 45.16 88 PRO A N 1
ATOM 685 C CA . PRO A 1 88 ? -4.342 1.248 5.642 1.00 45.16 88 PRO A CA 1
ATOM 686 C C . PRO A 1 88 ? -5.210 0.363 4.699 1.00 45.16 88 PRO A C 1
ATOM 688 O O . PRO A 1 88 ? -6.366 0.679 4.453 1.00 45.16 88 PRO A O 1
ATOM 691 N N . PRO A 1 89 ? -4.695 -0.807 4.241 1.00 38.75 89 PRO A N 1
ATOM 692 C CA . PRO A 1 89 ? -5.300 -1.714 3.234 1.00 38.75 89 PRO A CA 1
ATOM 693 C C . PRO A 1 89 ? -6.615 -2.417 3.626 1.00 38.75 89 PRO A C 1
ATOM 695 O O . PRO A 1 89 ? -7.167 -3.162 2.825 1.00 38.75 89 PRO A O 1
ATOM 698 N N . ASN A 1 90 ? -7.126 -2.163 4.831 1.00 47.91 90 ASN A N 1
ATOM 699 C CA . ASN A 1 90 ? -8.461 -2.573 5.273 1.00 47.91 90 ASN A CA 1
ATOM 700 C C . ASN A 1 90 ? -9.353 -1.342 5.462 1.00 47.91 90 ASN A C 1
ATOM 702 O O . ASN A 1 90 ? -10.156 -1.303 6.398 1.00 47.91 90 ASN A O 1
ATOM 706 N N . LEU A 1 91 ? -9.144 -0.295 4.656 1.00 54.16 91 LEU A N 1
ATOM 707 C CA . LEU A 1 91 ? -10.003 0.869 4.719 1.00 54.16 91 LEU A CA 1
ATOM 708 C C . LEU A 1 91 ? -11.416 0.403 4.343 1.00 54.16 91 LEU A C 1
ATOM 710 O O . LEU A 1 91 ? -11.589 -0.221 3.294 1.00 54.16 91 LEU A O 1
ATOM 714 N N . PRO A 1 92 ? -12.405 0.655 5.206 1.00 56.12 92 PRO A N 1
ATOM 715 C CA . PRO A 1 92 ? -13.800 0.441 4.871 1.00 56.12 92 PRO A CA 1
ATOM 716 C C . PRO A 1 92 ? -14.076 1.130 3.529 1.00 56.12 92 PRO A C 1
ATOM 718 O O . PRO A 1 92 ? -13.661 2.277 3.335 1.00 56.12 92 PRO A O 1
ATOM 721 N N . SER A 1 93 ? -14.732 0.443 2.593 1.00 61.31 93 SER A N 1
ATOM 722 C CA . SER A 1 93 ? -15.162 1.084 1.348 1.00 61.31 93 SER A CA 1
ATOM 723 C C . SER A 1 93 ? -16.095 2.249 1.678 1.00 61.31 93 SER A C 1
ATOM 725 O O . SER A 1 93 ? -16.641 2.326 2.781 1.00 61.31 93 SER A O 1
ATOM 727 N N . ALA A 1 94 ? -16.323 3.160 0.730 1.00 60.38 94 ALA A N 1
ATOM 728 C CA . ALA A 1 94 ? -17.326 4.205 0.914 1.00 60.38 94 ALA A CA 1
ATOM 729 C C . ALA A 1 94 ? -18.690 3.563 1.261 1.00 60.38 94 ALA A C 1
ATOM 731 O O . ALA A 1 94 ? -19.328 2.957 0.403 1.00 60.38 94 ALA A O 1
ATOM 732 N N . GLY A 1 95 ? -19.105 3.665 2.531 1.00 63.72 95 GLY A N 1
ATOM 733 C CA . GLY A 1 95 ? -20.310 3.023 3.076 1.00 63.72 95 GLY A CA 1
ATOM 734 C C . GLY A 1 95 ? -20.074 1.979 4.179 1.00 63.72 95 GLY A C 1
ATOM 735 O O . GLY A 1 95 ? -21.010 1.674 4.918 1.00 63.72 95 GLY A O 1
ATOM 736 N N . ASP A 1 96 ? -18.852 1.479 4.351 1.00 75.00 96 ASP A N 1
ATOM 737 C CA . ASP A 1 96 ? -18.501 0.523 5.404 1.00 75.00 96 ASP A CA 1
ATOM 738 C C . ASP A 1 96 ? -18.181 1.240 6.739 1.00 75.00 96 ASP A C 1
ATOM 740 O O . ASP A 1 96 ? -17.898 2.437 6.789 1.00 75.00 96 ASP A O 1
ATOM 744 N N . CYS A 1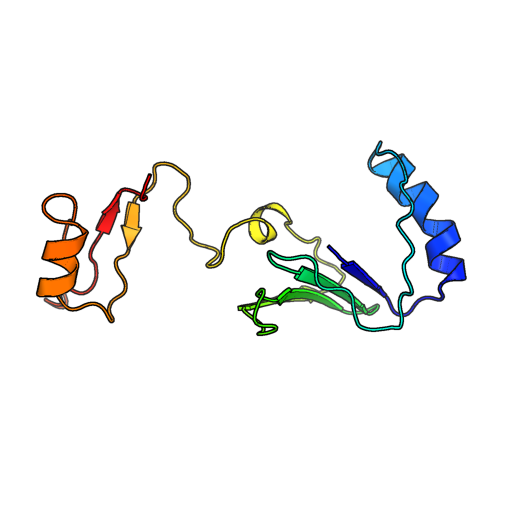 97 ? -18.223 0.522 7.866 1.00 79.38 97 CYS A N 1
ATOM 745 C CA . CYS A 1 97 ? -17.910 1.105 9.179 1.00 79.38 97 CYS A CA 1
ATOM 746 C C . CYS A 1 97 ? -16.394 1.151 9.452 1.00 79.38 97 CYS A C 1
ATOM 748 O O . CYS A 1 97 ? -15.704 0.141 9.325 1.00 79.38 97 CYS A O 1
ATOM 750 N N . CYS A 1 98 ? -15.898 2.286 9.947 1.00 83.50 98 CYS A N 1
ATOM 751 C CA . CYS A 1 98 ? -14.535 2.487 10.440 1.00 83.50 98 CYS A CA 1
ATOM 752 C C . CYS A 1 98 ? -14.378 2.094 11.910 1.00 83.50 98 CYS A C 1
ATOM 754 O O . CYS A 1 98 ? -15.308 2.201 12.708 1.00 83.50 98 CYS A O 1
ATOM 756 N N . VAL A 1 99 ? -13.159 1.698 12.281 1.00 88.00 99 VAL A N 1
ATOM 757 C CA . VAL A 1 99 ? -12.769 1.471 13.678 1.00 88.00 99 VAL A CA 1
ATOM 758 C C . VAL A 1 99 ? -12.155 2.753 14.237 1.00 88.00 99 VAL A C 1
ATOM 760 O O . VAL A 1 99 ? -11.226 3.310 13.653 1.00 88.00 99 VAL A O 1
ATOM 763 N N . VAL A 1 100 ? -12.635 3.212 15.391 1.00 86.56 100 VAL A N 1
ATOM 764 C CA . VAL A 1 100 ? -12.031 4.342 16.107 1.00 86.56 100 VAL A CA 1
ATOM 765 C C . VAL A 1 100 ? -10.687 3.907 16.685 1.00 86.56 100 VAL A C 1
ATOM 767 O O . VAL A 1 100 ? -10.613 2.892 17.381 1.00 86.56 100 VAL A O 1
ATOM 770 N N . SER A 1 101 ? -9.635 4.700 16.450 1.00 85.06 101 SER A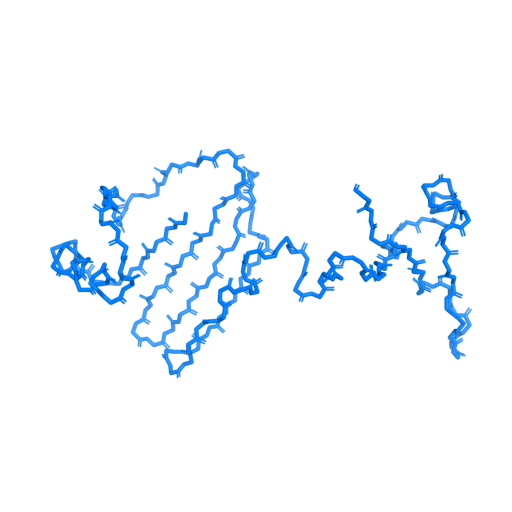 N 1
ATOM 771 C CA . SER A 1 101 ? -8.293 4.416 16.973 1.00 85.06 101 SER A CA 1
ATOM 772 C C . SER A 1 101 ? -8.333 4.107 18.477 1.00 85.06 101 SER A C 1
ATOM 774 O O . SER A 1 101 ? -8.868 4.919 19.237 1.00 85.06 101 SER A O 1
ATOM 776 N N . PRO A 1 102 ? -7.740 2.995 18.952 1.00 85.00 102 PRO A N 1
ATOM 777 C CA . PRO A 1 102 ? -7.682 2.670 20.378 1.00 85.00 102 PRO A CA 1
ATOM 778 C C . PRO A 1 102 ? -6.962 3.723 21.230 1.00 85.00 102 PRO A C 1
ATOM 780 O O . PRO A 1 102 ? -7.175 3.774 22.436 1.00 85.00 102 PRO A O 1
ATOM 783 N N . SER A 1 103 ? -6.121 4.566 20.618 1.00 86.88 103 SER A N 1
ATOM 784 C CA . SER A 1 103 ? -5.410 5.651 21.304 1.00 86.88 103 SER A CA 1
ATOM 785 C C . SER A 1 103 ? -6.312 6.821 21.709 1.00 86.88 103 SER A C 1
ATOM 787 O O . SER A 1 103 ? -5.918 7.637 22.538 1.00 86.88 103 SER A O 1
ATOM 789 N N . MET A 1 104 ? -7.505 6.933 21.121 1.00 85.75 104 MET A N 1
ATOM 790 C CA . MET A 1 104 ? -8.472 7.974 21.460 1.00 85.75 104 MET A CA 1
ATOM 791 C C . MET A 1 104 ? -9.228 7.588 22.736 1.00 85.75 104 MET A C 1
ATOM 793 O O . MET A 1 104 ? -9.754 6.475 22.815 1.00 85.75 104 MET A O 1
ATOM 797 N N . SER A 1 105 ? -9.317 8.486 23.721 1.00 87.44 105 SER A N 1
ATOM 798 C CA . SER A 1 105 ? -10.091 8.222 24.943 1.00 87.44 105 SER A CA 1
ATOM 799 C C . SER A 1 105 ? -11.592 8.131 24.651 1.00 87.44 105 SER A C 1
ATOM 801 O O . SER A 1 105 ? -12.062 8.586 23.605 1.00 87.44 105 SER A O 1
ATOM 803 N N . ASP A 1 106 ? -12.359 7.530 25.559 1.00 84.62 106 ASP A N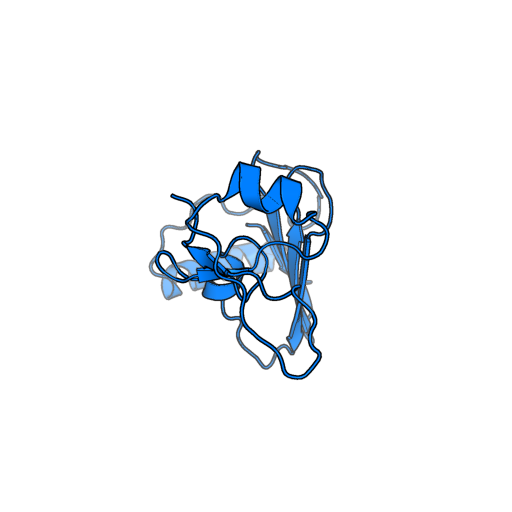 1
ATOM 804 C CA . ASP A 1 106 ? -13.805 7.370 25.376 1.00 84.62 106 ASP A CA 1
ATOM 805 C C . ASP A 1 106 ? -14.546 8.712 25.400 1.00 84.62 106 ASP A C 1
ATOM 807 O O . ASP A 1 106 ? -15.550 8.874 24.710 1.00 84.62 106 ASP A O 1
ATOM 811 N N . GLU A 1 107 ? -14.050 9.694 26.152 1.00 87.00 107 GLU A N 1
ATOM 812 C CA . GLU A 1 107 ? -14.597 11.051 26.203 1.00 87.00 107 GLU A CA 1
ATOM 813 C C . GLU A 1 107 ? -14.375 11.760 24.869 1.00 87.00 107 GLU A C 1
ATOM 815 O O . GLU A 1 107 ? -15.323 12.289 24.293 1.00 87.00 107 GLU A O 1
ATOM 820 N N . ALA A 1 108 ? -13.147 11.710 24.342 1.00 86.62 108 ALA A N 1
ATOM 821 C CA . ALA A 1 108 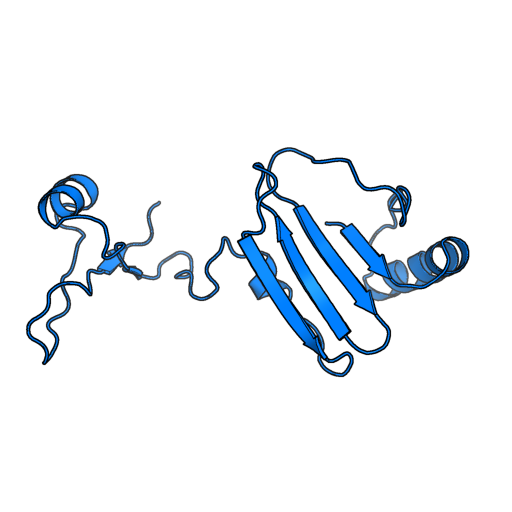? -12.817 12.297 23.049 1.00 86.62 108 ALA A CA 1
ATOM 822 C C . ALA A 1 108 ? -13.623 11.638 21.921 1.00 86.62 108 ALA A C 1
ATOM 824 O O . ALA A 1 108 ? -14.226 12.334 21.109 1.00 86.62 108 ALA A O 1
ATOM 825 N N . ALA A 1 109 ? -13.723 10.306 21.922 1.00 85.06 109 ALA A N 1
ATOM 826 C CA . ALA A 1 109 ? -14.499 9.575 20.927 1.00 85.06 109 ALA A CA 1
ATOM 827 C C . ALA A 1 109 ? -15.999 9.914 20.990 1.00 85.06 109 ALA A C 1
ATOM 829 O O . ALA A 1 109 ? -16.631 10.077 19.948 1.00 85.06 109 ALA A O 1
ATOM 830 N N . LYS A 1 110 ? -16.571 10.089 22.190 1.00 86.00 110 LYS A N 1
ATOM 831 C CA . LYS A 1 110 ? -17.963 10.542 22.357 1.00 86.00 110 LYS A CA 1
ATOM 832 C C . LYS A 1 110 ? -18.175 11.971 21.869 1.00 86.00 110 LYS A C 1
ATOM 834 O O . LYS A 1 110 ? -19.224 12.250 21.305 1.00 86.00 110 LYS A O 1
ATOM 839 N N . VAL A 1 111 ? -17.210 12.868 22.067 1.00 88.12 111 VAL A N 1
ATOM 840 C CA . VAL A 1 111 ? -17.298 14.247 21.559 1.00 88.12 111 VAL A CA 1
ATOM 841 C C . VAL A 1 111 ? -17.222 14.270 20.032 1.00 88.12 111 VAL A C 1
ATOM 843 O O . VAL A 1 111 ? -17.992 14.983 19.399 1.00 88.12 111 VAL A O 1
ATOM 846 N N . THR A 1 112 ? -16.324 13.483 19.435 1.00 84.31 112 THR A N 1
ATOM 847 C CA . THR A 1 112 ? -16.110 13.473 17.981 1.00 84.31 112 THR A CA 1
ATOM 848 C C . THR A 1 112 ? -17.199 12.719 17.219 1.00 84.31 112 THR A C 1
ATOM 850 O O . THR A 1 112 ? -17.635 13.188 16.173 1.00 84.31 112 THR A O 1
ATOM 853 N N . PHE A 1 113 ? -17.636 11.561 17.719 1.00 84.88 113 PHE A N 1
ATOM 854 C CA . PHE A 1 113 ? -18.525 10.648 16.990 1.00 84.88 113 PHE A CA 1
ATOM 855 C C . PHE A 1 113 ? -19.918 10.504 17.615 1.00 84.88 113 PHE A C 1
ATOM 857 O O . PHE A 1 113 ? -20.803 9.909 17.004 1.00 84.88 113 PHE A O 1
ATOM 864 N N . GLY A 1 114 ? -20.140 11.035 18.821 1.00 84.25 114 GLY A N 1
ATOM 865 C CA . GLY A 1 114 ? -21.462 11.119 19.440 1.00 84.25 114 GLY A CA 1
ATOM 866 C C . GLY A 1 114 ? -22.231 9.798 19.461 1.00 84.25 114 GLY A C 1
ATOM 867 O O . GLY A 1 114 ? -21.736 8.764 19.916 1.00 84.25 114 GLY A O 1
ATOM 868 N N . SER A 1 115 ? -23.469 9.858 18.968 1.00 79.75 115 SER A N 1
ATOM 869 C CA . SER A 1 115 ? -24.399 8.730 18.853 1.00 79.75 115 SER A CA 1
ATOM 870 C C . SER A 1 115 ? -24.049 7.729 17.752 1.00 79.75 115 SER A C 1
ATOM 872 O O . SER A 1 115 ? -24.611 6.635 17.739 1.00 79.75 115 SER A O 1
ATOM 874 N N . ASP A 1 116 ? -23.136 8.072 16.844 1.00 83.12 116 ASP A N 1
ATOM 875 C CA . ASP A 1 116 ? -22.784 7.217 15.708 1.00 83.12 116 ASP A CA 1
ATOM 876 C C . ASP A 1 116 ? -21.789 6.116 16.102 1.00 83.12 116 ASP A C 1
ATOM 878 O O . ASP A 1 116 ? -21.598 5.140 15.373 1.00 83.12 116 ASP A O 1
ATOM 882 N N . MET A 1 117 ? -21.186 6.230 17.290 1.00 86.56 117 MET A N 1
ATOM 883 C CA . MET A 1 117 ? -20.242 5.257 17.824 1.00 86.56 117 MET A CA 1
ATOM 884 C C . MET A 1 117 ? -20.946 4.047 18.451 1.00 86.56 117 MET A C 1
ATOM 886 O O . MET A 1 117 ? -21.646 4.146 19.459 1.00 86.56 117 MET A O 1
ATOM 890 N N . LYS A 1 118 ? -20.665 2.859 17.912 1.00 89.25 118 LYS A N 1
ATOM 891 C CA . LYS A 1 118 ? -21.117 1.566 18.440 1.00 89.25 118 LYS A CA 1
ATOM 892 C C . LYS A 1 118 ? -19.955 0.807 19.070 1.00 89.25 118 LYS A C 1
ATOM 894 O O . LYS A 1 118 ? -18.978 0.488 18.399 1.00 89.25 118 LYS A O 1
ATOM 899 N N . ILE A 1 119 ? -20.075 0.471 20.352 1.00 89.06 119 ILE A N 1
ATOM 900 C CA . ILE A 1 119 ? -19.083 -0.350 21.061 1.00 89.06 119 ILE A CA 1
ATOM 901 C C . ILE A 1 119 ? -19.471 -1.824 20.926 1.00 89.06 119 ILE A C 1
ATOM 903 O O . ILE A 1 119 ? -20.548 -2.234 21.366 1.00 89.06 119 ILE A O 1
ATOM 907 N N . VAL A 1 120 ? -18.594 -2.629 20.332 1.00 89.62 120 VAL A N 1
ATOM 908 C CA . VAL A 1 120 ? -18.801 -4.073 20.189 1.00 89.62 120 VAL A CA 1
ATOM 909 C C . VAL A 1 120 ? -18.438 -4.763 21.502 1.00 89.62 120 VAL A C 1
ATOM 911 O O . VAL A 1 120 ? -17.329 -4.609 22.013 1.00 89.62 120 VAL A O 1
ATOM 914 N N . LYS A 1 121 ? -19.372 -5.542 22.061 1.00 92.31 121 LYS A N 1
ATOM 915 C CA . LYS A 1 121 ? -19.118 -6.334 23.272 1.00 92.31 121 LYS A CA 1
ATOM 916 C C . LYS A 1 121 ? -18.225 -7.524 22.934 1.00 92.31 121 LYS A C 1
ATOM 918 O O . LYS A 1 121 ? -18.596 -8.366 22.122 1.00 92.31 121 LYS A O 1
ATOM 923 N N . LEU A 1 122 ? -17.070 -7.600 23.589 1.00 92.12 122 LEU A N 1
ATOM 924 C CA . LEU A 1 122 ? -16.099 -8.677 23.414 1.00 92.12 122 LEU A CA 1
ATOM 925 C C . LEU A 1 122 ? -16.052 -9.584 24.653 1.00 92.12 122 LEU A C 1
ATOM 927 O O . LEU A 1 122 ? -16.226 -9.084 25.766 1.00 92.12 122 LEU A O 1
ATOM 931 N N . PRO A 1 123 ? -15.705 -10.880 24.508 1.00 94.06 123 PRO A N 1
ATOM 932 C CA . PRO A 1 123 ? -15.525 -11.790 25.647 1.00 94.06 123 PRO A CA 1
ATOM 933 C C . PRO A 1 123 ? -14.476 -11.318 26.664 1.00 94.06 123 PRO A C 1
ATOM 935 O O . PRO A 1 123 ? -14.547 -11.661 27.836 1.00 94.06 123 PRO A O 1
ATOM 938 N N . SER A 1 124 ? -13.513 -10.501 26.224 1.00 92.31 124 SER A N 1
ATOM 939 C CA . SER A 1 124 ? -12.476 -9.928 27.092 1.00 92.31 124 SER A CA 1
ATOM 940 C C . SER A 1 124 ? -12.973 -8.830 28.041 1.00 92.31 124 SER A C 1
ATOM 942 O O . SER A 1 124 ? -12.201 -8.372 28.878 1.00 92.31 124 SER A O 1
ATOM 944 N N . GLY A 1 125 ? -14.209 -8.343 27.875 1.00 89.94 125 GLY A N 1
ATOM 945 C CA . GLY A 1 125 ? -14.752 -7.208 28.630 1.00 89.94 125 GLY A CA 1
ATOM 946 C C . GLY A 1 125 ? -14.142 -5.845 28.274 1.00 89.94 125 GLY A C 1
ATOM 947 O O . GLY A 1 125 ? -14.511 -4.841 28.872 1.00 89.94 125 GLY A O 1
ATOM 948 N N . LYS A 1 126 ? -13.215 -5.776 27.310 1.00 88.31 126 LYS A N 1
ATOM 949 C CA . LYS A 1 126 ? -12.587 -4.517 26.882 1.00 88.31 126 LYS A CA 1
ATOM 950 C C . LYS A 1 126 ? -13.436 -3.786 25.836 1.00 88.31 126 LYS A C 1
ATOM 952 O O . LYS A 1 126 ? -14.073 -4.414 24.995 1.00 88.31 126 LYS A O 1
ATOM 957 N N . HIS A 1 127 ? -13.355 -2.455 25.843 1.00 88.81 127 HIS A N 1
ATOM 958 C CA . HIS A 1 127 ? -14.186 -1.556 25.029 1.00 88.81 127 HIS A CA 1
ATOM 959 C C . HIS A 1 127 ? -13.448 -0.928 23.832 1.00 88.81 127 HIS A C 1
ATOM 961 O O . HIS A 1 127 ? -13.895 0.074 23.288 1.00 88.81 127 HIS A O 1
ATOM 967 N N . TYR A 1 128 ? -12.314 -1.496 23.405 1.00 87.25 128 TYR A N 1
ATOM 968 C CA . TYR A 1 128 ? -11.490 -0.900 22.344 1.00 87.25 128 TYR A CA 1
ATOM 969 C C . TYR A 1 128 ? -12.098 -1.034 20.940 1.00 87.25 128 TYR A C 1
ATOM 971 O O . TYR A 1 128 ? -11.764 -0.245 20.059 1.00 87.25 128 TYR A O 1
ATOM 979 N N . LEU A 1 129 ? -12.972 -2.024 20.711 1.00 90.25 129 LEU A N 1
ATOM 980 C CA . LEU A 1 129 ? -13.605 -2.228 19.410 1.00 90.25 129 LEU A CA 1
ATOM 981 C C . LEU A 1 129 ? -14.821 -1.306 19.277 1.00 90.25 129 LEU A C 1
ATOM 983 O O . LEU A 1 129 ? -15.953 -1.665 19.609 1.00 90.25 129 LEU A O 1
ATOM 987 N N . ARG A 1 130 ? -14.546 -0.085 18.822 1.00 90.12 130 ARG A N 1
ATOM 988 C CA . ARG A 1 130 ? -15.516 0.996 18.633 1.00 90.12 130 ARG A CA 1
ATOM 989 C C . ARG A 1 130 ? -15.670 1.251 17.138 1.00 90.12 130 ARG A C 1
ATOM 991 O O . ARG A 1 130 ? -14.681 1.546 16.473 1.00 90.12 130 ARG A O 1
ATOM 998 N N . MET A 1 131 ? -16.888 1.123 16.628 1.00 88.69 131 MET A N 1
ATOM 999 C CA . MET A 1 131 ? -17.221 1.254 15.209 1.00 88.69 131 MET A CA 1
ATOM 1000 C C . MET A 1 131 ? -17.993 2.548 14.967 1.00 88.69 131 MET A C 1
ATOM 1002 O O . MET A 1 131 ? -18.899 2.865 15.735 1.00 88.69 131 MET A O 1
ATOM 1006 N N . VAL A 1 132 ? -17.680 3.257 13.891 1.00 88.38 132 VAL A N 1
ATOM 1007 C CA . VAL A 1 132 ? -18.388 4.459 13.426 1.00 88.38 132 VAL A CA 1
ATOM 1008 C C . VAL A 1 132 ? -18.637 4.341 11.920 1.00 88.38 132 VAL A C 1
ATOM 1010 O O . VAL A 1 132 ? -17.852 3.679 11.243 1.00 88.38 132 VAL A O 1
ATOM 1013 N N . PRO A 1 133 ? -19.701 4.934 11.359 1.00 84.50 133 PRO A N 1
ATOM 1014 C CA . PRO A 1 133 ? -19.854 5.028 9.908 1.00 84.50 133 PRO A CA 1
ATOM 1015 C C . PRO A 1 133 ? -18.640 5.717 9.272 1.00 84.50 133 PRO A C 1
ATOM 1017 O O . PRO A 1 133 ? -18.022 6.575 9.908 1.00 84.50 133 PRO A O 1
ATOM 1020 N N . HIS A 1 134 ? -18.299 5.363 8.029 1.00 76.31 134 HIS A N 1
ATOM 1021 C CA . HIS A 1 134 ? -17.272 6.090 7.283 1.00 76.31 134 HIS A CA 1
ATOM 1022 C C . HIS A 1 134 ? -17.598 7.600 7.282 1.00 76.31 134 HIS A C 1
ATOM 1024 O O . HIS A 1 134 ? -18.727 7.964 6.933 1.00 76.31 134 HIS A O 1
ATOM 1030 N N . PRO A 1 135 ? -16.657 8.482 7.679 1.00 70.06 135 PRO A N 1
ATOM 1031 C CA . PRO A 1 135 ? -16.867 9.928 7.633 1.00 70.06 135 PRO A CA 1
ATOM 1032 C C . PRO A 1 135 ? -17.248 10.371 6.215 1.00 70.06 135 PRO A C 1
ATOM 1034 O O . PRO A 1 135 ? -16.723 9.825 5.244 1.00 70.06 135 PRO A O 1
ATOM 1037 N N . LYS A 1 136 ? -18.178 11.321 6.090 1.00 58.78 136 LYS A N 1
ATOM 1038 C CA . LYS A 1 136 ? -18.508 11.915 4.786 1.00 58.78 136 LYS A CA 1
ATOM 1039 C C . LYS A 1 136 ? -17.385 12.807 4.278 1.00 58.78 136 LYS A C 1
ATOM 1041 O O . LYS A 1 136 ? -16.763 13.483 5.127 1.00 58.78 136 LYS A O 1
#

Foldseek 3Di:
DEEAEPDDPVVVVVCQVVVCVVVVHDDDPRDDDNPDDDDDDAAWDWYWYDYPFKTKIFIAGNVRDTDDIDIDTPVDDDDCVQVPDDDDSPPADQFGKDFDALPADPVRCCVVQNPQWDFDQDPVRDRRGIIGTDDD

Secondary structure (DSSP, 8-state):
-EEEESS-HHHHHHHHHHHHHHHT-------S-TT------TT-EEEEEEETTEEEEEEE-TTS-EEEEEEEETTS---SHHHHSPSSTTPPPTTSEEEPPTTS-HHHHHHHHGGG-EEPP-TT-----EEEEPP-

Radius of gyration: 20.89 Å; chains: 1; bounding box: 44×32×56 Å

Organism: Parascaris equorum (NCBI:txid6256)